Protein AF-A0A7Y2L490-F1 (afdb_monomer)

Foldseek 3Di:
DFDFACALADPRHCVPDDLVQQLCCQQQVQHPVRFRDDCVNVNLLQLQDDSVVSVVVVCCRNPVGDDDDDHDDDDDDDPPVVPRVVRVVVSVPARDSHYQDQDPPDDPVVSVVLSVCLHVVVVLLFQFDADPVRHGQDSALDDPSNCRRQCWDCDPPDTGHRPD

Nearest PDB structures (foldseek):
  8gy2-assembly1_B  TM=9.224E-01  e=1.144E-15  Gluconobacter oxydans 621H
  8gy3-assembly1_A  TM=9.384E-01  e=9.976E-13  Gluconobacter oxydans
  8xcm-assembly1_C  TM=9.471E-01  e=1.285E-12  Gluconobacter japonicus
  7w2j-assembly1_C  TM=9.453E-01  e=9.976E-13  Gluconobacter japonicus

Sequence (164 aa):
IYSSNITPERDTGIGQYSLDEFDLVMRKGITRTGQNLYPAMPYPSYAKMSEEDMRALYVYLMQGVTPVRQANLEADMGFPFNQRWGLALWNLLFVDDQRFVPEPGRSEQLNRGAYLVQGLGHCGSCHTPRGIAFQEKAMSDAGSSGKYYLAGETVEDWRAIGLR

pLDDT: mean 92.57, std 5.07, range [73.75, 98.56]

Secondary structure (DSSP, 8-state):
--PPP-SS-TTTSSTT--HHHHHHHHHH-B-TTSPBPPTTS-HHHHTTS-HHHHHHHHHIIIIISPP---PPPP----TTTT-HHHHHHHHHHH---PPP-PPTTS-HHHHHHHHHHHTTT-THHHHS-B-TTS-BS-SSS-STTGGGTT--EEETTEEEPP--

Solvent-accessible surface area (backbone atoms only — not comparable to full-atom values): 9213 Å² total; per-residue (Å²): 114,66,78,70,47,68,25,33,18,63,89,38,27,44,45,73,58,50,71,67,44,45,49,38,28,42,28,70,24,31,42,87,88,68,47,62,53,63,74,88,54,59,15,56,23,38,12,27,48,53,73,66,58,52,52,50,51,50,48,40,36,61,72,70,40,76,61,51,92,45,78,61,64,81,66,74,55,59,87,75,74,60,49,56,70,57,44,55,54,47,42,75,75,69,51,57,65,59,53,65,73,78,59,89,91,58,55,71,67,55,39,52,49,49,48,39,38,41,8,85,60,35,45,35,81,54,14,13,34,66,42,100,84,69,41,64,55,20,79,43,72,61,74,97,41,12,85,34,30,27,53,22,24,70,58,88,94,43,78,34,63,55,80,115

Radius of gyration: 16.85 Å; Cα contacts (8 Å, |Δi|>4): 250; chains: 1; bounding box: 36×39×41 Å

Structure (mmCIF, N/CA/C/O backbone):
data_AF-A0A7Y2L490-F1
#
_entry.id   AF-A0A7Y2L490-F1
#
loop_
_atom_site.group_PDB
_atom_site.id
_atom_site.type_symbol
_atom_site.label_atom_id
_atom_site.label_alt_id
_atom_site.label_comp_id
_atom_site.label_asym_id
_atom_site.label_entity_id
_atom_site.label_seq_id
_atom_site.pdbx_PDB_ins_code
_atom_site.Cartn_x
_atom_site.Cartn_y
_atom_site.Cartn_z
_atom_site.occupancy
_atom_site.B_iso_or_equiv
_atom_site.auth_seq_id
_atom_site.auth_comp_id
_atom_site.auth_asym_id
_atom_site.auth_atom_id
_atom_site.pdbx_PDB_model_num
ATOM 1 N N . ILE A 1 1 ? 12.715 -12.445 -2.606 1.00 82.75 1 ILE A N 1
ATOM 2 C CA . ILE A 1 1 ? 11.899 -11.328 -3.153 1.00 82.75 1 ILE A CA 1
ATOM 3 C C . ILE A 1 1 ? 12.737 -10.055 -3.124 1.00 82.75 1 ILE A C 1
ATOM 5 O O . ILE A 1 1 ? 13.507 -9.892 -2.187 1.00 82.75 1 ILE A O 1
ATOM 9 N N . TYR A 1 2 ? 12.624 -9.193 -4.135 1.00 89.31 2 TYR A N 1
ATOM 10 C CA . TYR A 1 2 ? 13.385 -7.942 -4.237 1.00 89.31 2 TYR A CA 1
ATOM 11 C C . TYR A 1 2 ? 12.431 -6.755 -4.374 1.00 89.31 2 TYR A C 1
ATOM 13 O O . TYR A 1 2 ? 11.328 -6.913 -4.903 1.00 89.31 2 TYR A O 1
ATOM 21 N N . SER A 1 3 ? 12.845 -5.582 -3.894 1.00 90.44 3 SER A N 1
ATOM 22 C CA . SER A 1 3 ? 12.123 -4.336 -4.147 1.00 90.44 3 SER A CA 1
ATOM 23 C C . SER A 1 3 ? 12.274 -3.910 -5.609 1.00 90.44 3 SER A C 1
ATOM 25 O O . SER A 1 3 ? 13.281 -4.194 -6.260 1.00 90.44 3 SER A O 1
ATOM 27 N N . SER A 1 4 ?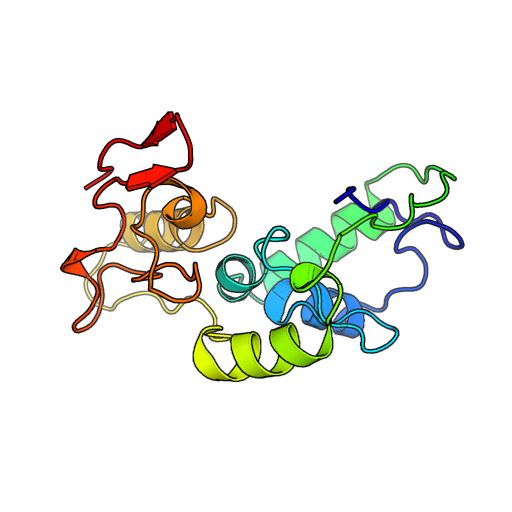 11.259 -3.220 -6.122 1.00 92.69 4 SER A N 1
ATOM 28 C CA . SER A 1 4 ? 11.303 -2.575 -7.431 1.00 92.69 4 SER A CA 1
ATOM 29 C C . SER A 1 4 ? 11.788 -1.129 -7.321 1.00 92.69 4 SER A C 1
ATOM 31 O O . SER A 1 4 ? 11.597 -0.471 -6.299 1.00 92.69 4 SER A O 1
ATOM 33 N N . ASN A 1 5 ? 12.357 -0.606 -8.399 1.00 96.06 5 ASN A N 1
ATOM 34 C CA . ASN A 1 5 ? 12.647 0.807 -8.567 1.00 96.06 5 ASN A CA 1
ATOM 35 C C . ASN A 1 5 ? 11.335 1.609 -8.639 1.00 96.06 5 ASN A C 1
ATOM 37 O O . ASN A 1 5 ? 10.523 1.416 -9.542 1.00 96.06 5 ASN A O 1
ATOM 41 N N . ILE A 1 6 ? 11.141 2.510 -7.677 1.00 96.50 6 ILE A N 1
ATOM 42 C CA . ILE A 1 6 ? 9.959 3.381 -7.564 1.00 96.50 6 ILE A CA 1
ATOM 43 C C . ILE A 1 6 ? 10.234 4.827 -8.003 1.00 96.50 6 ILE A C 1
ATOM 45 O O . ILE A 1 6 ? 9.411 5.707 -7.773 1.00 96.50 6 ILE A O 1
ATOM 49 N N . THR A 1 7 ? 11.406 5.101 -8.584 1.00 98.25 7 THR A N 1
ATOM 50 C CA . THR A 1 7 ? 11.746 6.439 -9.095 1.00 98.25 7 THR A CA 1
ATOM 51 C C . THR A 1 7 ? 10.992 6.726 -10.401 1.00 98.25 7 THR A C 1
ATOM 53 O O . THR A 1 7 ? 10.552 5.784 -11.069 1.00 98.25 7 THR A O 1
ATOM 56 N N . PRO A 1 8 ? 10.873 7.994 -10.839 1.00 98.44 8 PRO A N 1
ATOM 57 C CA . PRO A 1 8 ? 10.161 8.336 -12.074 1.00 98.44 8 PRO A CA 1
ATOM 58 C C . PRO A 1 8 ? 10.939 8.016 -13.356 1.00 98.44 8 PRO A C 1
ATOM 60 O O . PRO A 1 8 ? 10.616 8.519 -14.434 1.00 98.44 8 PRO A O 1
ATOM 63 N N . GLU A 1 9 ? 11.973 7.178 -13.271 1.00 98.25 9 GLU A N 1
ATOM 64 C CA . GLU A 1 9 ? 12.658 6.669 -14.452 1.00 98.25 9 GLU A CA 1
ATOM 65 C C . GLU A 1 9 ? 11.684 5.824 -15.295 1.00 98.25 9 GLU A C 1
ATOM 67 O O . GLU A 1 9 ? 10.858 5.076 -14.766 1.00 98.25 9 GLU A O 1
ATOM 72 N N . ARG A 1 10 ? 11.710 6.018 -16.618 1.00 96.81 10 ARG A N 1
ATOM 73 C CA . ARG A 1 10 ? 10.660 5.529 -17.522 1.00 96.81 10 ARG A CA 1
ATOM 74 C C . ARG A 1 10 ? 10.774 4.051 -17.879 1.00 96.81 10 ARG A C 1
ATOM 76 O O . ARG A 1 10 ? 9.746 3.451 -18.166 1.00 96.81 10 ARG A O 1
ATOM 83 N N . ASP A 1 11 ? 11.968 3.479 -17.926 1.00 95.69 11 ASP A N 1
ATOM 84 C CA . ASP A 1 11 ? 12.181 2.127 -18.452 1.00 95.69 11 ASP A CA 1
ATOM 85 C C . ASP A 1 11 ? 12.243 1.083 -17.338 1.00 95.69 11 ASP A C 1
ATOM 87 O O . ASP A 1 11 ? 11.770 -0.040 -17.505 1.00 95.69 11 ASP A O 1
ATOM 91 N N . THR A 1 12 ? 12.835 1.441 -16.202 1.00 96.00 12 THR A N 1
ATOM 92 C CA . THR A 1 12 ? 13.063 0.546 -15.073 1.00 96.00 12 THR A CA 1
ATOM 93 C C . THR A 1 12 ? 12.338 0.978 -13.802 1.00 96.00 12 THR A C 1
ATOM 95 O O . THR A 1 12 ? 12.211 0.156 -12.895 1.00 96.00 12 THR A O 1
ATOM 98 N N . GLY A 1 13 ? 11.860 2.227 -13.737 1.00 97.00 13 GLY A N 1
ATOM 99 C CA . GLY A 1 13 ? 11.070 2.779 -12.635 1.00 97.00 13 GLY A CA 1
ATOM 100 C C . GLY A 1 13 ? 9.561 2.833 -12.909 1.00 97.00 13 GLY A C 1
ATOM 101 O O . GLY A 1 13 ? 9.013 2.058 -13.696 1.00 97.00 13 GLY A O 1
ATOM 102 N N . ILE A 1 14 ? 8.877 3.778 -12.256 1.00 97.62 14 ILE A N 1
ATOM 103 C CA . ILE A 1 14 ? 7.427 4.001 -12.390 1.00 97.62 14 ILE A CA 1
ATOM 104 C C . ILE A 1 14 ? 7.077 5.152 -13.343 1.00 97.62 14 ILE A C 1
ATOM 106 O O . ILE A 1 14 ? 5.921 5.552 -13.422 1.00 97.62 14 ILE A O 1
ATOM 110 N N . GLY A 1 15 ? 8.033 5.671 -14.120 1.00 97.69 15 GLY A N 1
ATOM 111 C CA . GLY A 1 15 ? 7.847 6.860 -14.965 1.00 97.69 15 GLY A CA 1
ATOM 112 C C . GLY A 1 15 ? 6.782 6.750 -16.070 1.00 97.69 15 GLY A C 1
ATOM 113 O O . GLY A 1 15 ? 6.471 7.743 -16.727 1.00 97.69 15 GLY A O 1
ATOM 114 N N . GLN A 1 16 ? 6.242 5.552 -16.312 1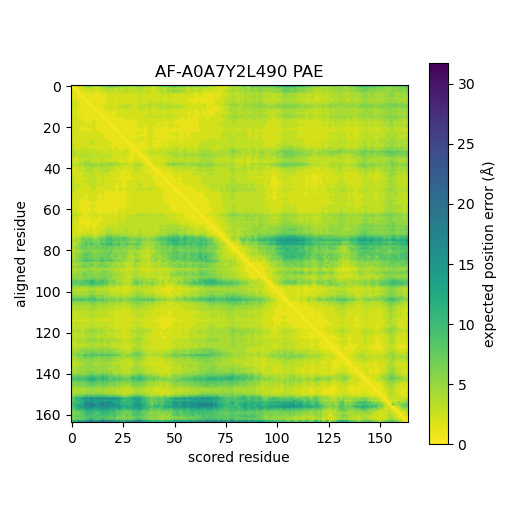.00 96.88 16 GLN A N 1
ATOM 115 C CA . GLN A 1 16 ? 5.144 5.298 -17.255 1.00 96.88 16 GLN A CA 1
ATOM 116 C C . GLN A 1 16 ? 3.779 5.099 -16.583 1.00 96.88 16 GLN A C 1
ATOM 118 O O . GLN A 1 16 ? 2.799 4.920 -17.301 1.00 96.88 16 GLN A O 1
ATOM 123 N N . TYR A 1 17 ? 3.712 5.091 -15.250 1.00 97.81 17 TYR A N 1
ATOM 124 C CA . TYR A 1 17 ? 2.460 4.905 -14.524 1.00 97.81 17 TYR A CA 1
ATOM 125 C C . TYR A 1 17 ? 1.617 6.177 -14.583 1.00 97.81 17 TYR A C 1
ATOM 127 O O . TYR A 1 17 ? 2.098 7.270 -14.264 1.00 97.81 17 TYR A O 1
ATOM 135 N N . SER A 1 18 ? 0.344 6.033 -14.939 1.00 98.00 18 SER A N 1
ATOM 136 C CA . SER A 1 18 ? -0.663 7.055 -14.650 1.00 98.00 18 SER A CA 1
ATOM 137 C C . SER A 1 18 ? -0.984 7.090 -13.149 1.00 98.00 18 SER A C 1
ATOM 139 O O . SER A 1 18 ? -0.637 6.170 -12.404 1.00 98.00 18 SER A O 1
ATOM 141 N N . LEU A 1 19 ? -1.670 8.144 -12.691 1.00 98.12 19 LEU A N 1
ATOM 142 C CA . LEU A 1 19 ? -2.162 8.204 -11.311 1.00 98.12 19 LEU A CA 1
ATOM 143 C C . LEU A 1 19 ? -3.102 7.028 -10.997 1.00 98.12 19 LEU A C 1
ATOM 145 O O . LEU A 1 19 ? -2.995 6.447 -9.924 1.00 98.12 19 LEU A O 1
ATOM 149 N N . ASP A 1 20 ? -3.974 6.648 -11.932 1.00 97.94 20 ASP A N 1
ATOM 150 C CA . ASP A 1 20 ? -4.939 5.560 -11.727 1.00 97.94 20 ASP A CA 1
ATOM 151 C C . ASP A 1 20 ? -4.242 4.194 -11.651 1.00 97.94 20 ASP A C 1
ATOM 153 O O . ASP A 1 20 ? -4.581 3.357 -10.817 1.00 97.94 20 ASP A O 1
ATOM 157 N N . GLU A 1 21 ? -3.225 3.969 -12.488 1.00 98.06 21 GLU A N 1
ATOM 158 C CA . GLU A 1 21 ? -2.403 2.754 -12.435 1.00 98.06 21 GLU A CA 1
ATOM 159 C C . GLU A 1 21 ? -1.588 2.693 -11.137 1.00 98.06 21 GLU A C 1
ATOM 161 O O . GLU A 1 21 ? -1.421 1.621 -10.554 1.00 98.06 21 GLU A O 1
ATOM 166 N N . PHE A 1 22 ? -1.090 3.839 -10.667 1.00 97.69 22 PHE A N 1
ATOM 167 C CA . PHE A 1 22 ? -0.402 3.944 -9.385 1.00 97.69 22 PHE A CA 1
ATOM 168 C C . PHE A 1 22 ? -1.347 3.664 -8.209 1.00 97.69 22 PHE A C 1
ATOM 170 O O . PHE A 1 22 ? -1.007 2.863 -7.342 1.00 97.69 22 PHE A O 1
ATOM 177 N N . ASP A 1 23 ? -2.545 4.254 -8.196 1.00 96.81 23 ASP A N 1
ATOM 178 C CA . ASP A 1 23 ? -3.568 4.002 -7.173 1.00 96.81 23 ASP A CA 1
ATOM 179 C C . ASP A 1 23 ? -3.954 2.516 -7.131 1.00 96.81 23 ASP A C 1
ATOM 181 O O . ASP A 1 23 ? -4.005 1.909 -6.058 1.00 96.81 23 ASP A O 1
ATOM 185 N N . LEU A 1 24 ? -4.103 1.887 -8.302 1.00 95.50 24 LEU A N 1
ATOM 186 C CA . LEU A 1 24 ? -4.397 0.463 -8.416 1.00 95.50 24 LEU A CA 1
ATOM 187 C C . LEU A 1 24 ? -3.281 -0.414 -7.821 1.00 95.50 24 LEU A C 1
ATOM 189 O O . LEU A 1 24 ? -3.569 -1.350 -7.068 1.00 95.50 24 LEU A O 1
ATOM 193 N N . VAL A 1 25 ? -2.012 -0.102 -8.101 1.00 95.56 25 VAL A N 1
ATOM 194 C CA . VAL A 1 25 ? -0.869 -0.783 -7.469 1.00 95.56 25 VAL A CA 1
ATOM 195 C C . VAL A 1 25 ? -0.897 -0.600 -5.962 1.00 95.56 25 VAL A C 1
ATOM 197 O O . VAL A 1 25 ? -0.763 -1.572 -5.219 1.00 95.56 25 VAL A O 1
ATOM 200 N N . MET A 1 26 ? -1.067 0.639 -5.510 1.00 95.19 26 MET A N 1
ATOM 201 C CA . MET A 1 26 ? -0.936 0.992 -4.104 1.00 95.19 26 MET A CA 1
ATOM 202 C C . MET A 1 26 ? -2.067 0.430 -3.252 1.00 95.19 26 MET A C 1
ATOM 204 O O . MET A 1 26 ? -1.808 0.045 -2.122 1.00 95.19 26 MET A O 1
ATOM 208 N N . ARG A 1 27 ? -3.296 0.340 -3.768 1.00 93.75 27 ARG A N 1
ATOM 209 C CA . ARG A 1 27 ? -4.459 -0.121 -2.987 1.00 93.75 27 ARG A CA 1
ATOM 210 C C . ARG A 1 27 ? -4.835 -1.570 -3.230 1.00 93.75 27 ARG A C 1
ATOM 212 O O . ARG A 1 27 ? -5.387 -2.208 -2.341 1.00 93.75 27 ARG A O 1
ATOM 219 N N . LYS A 1 28 ? -4.585 -2.085 -4.435 1.00 92.19 28 LYS A N 1
ATOM 220 C CA . LYS A 1 28 ? -5.027 -3.431 -4.841 1.00 92.19 28 LYS A CA 1
ATOM 221 C C . LYS A 1 28 ? -3.874 -4.377 -5.137 1.00 92.19 28 LYS A C 1
ATOM 223 O O . LYS A 1 28 ? -4.107 -5.562 -5.359 1.00 92.19 28 LYS A O 1
ATOM 228 N N . GLY A 1 29 ? -2.641 -3.871 -5.154 1.00 92.69 29 GLY A N 1
ATOM 229 C CA . GLY A 1 29 ? -1.471 -4.672 -5.475 1.00 92.69 29 GLY A CA 1
ATOM 230 C C . GLY A 1 29 ? -1.475 -5.165 -6.920 1.00 92.69 29 GLY A C 1
ATOM 231 O O . GLY A 1 29 ? -0.929 -6.229 -7.173 1.00 92.69 29 GLY A O 1
ATOM 232 N N . ILE A 1 30 ? -2.098 -4.455 -7.866 1.00 92.69 30 ILE A N 1
ATOM 233 C CA . ILE A 1 30 ? -2.157 -4.870 -9.277 1.00 92.69 30 ILE A CA 1
ATOM 234 C C . ILE A 1 30 ? -1.266 -3.943 -10.101 1.00 92.69 30 ILE A C 1
ATOM 236 O O . ILE A 1 30 ? -1.531 -2.748 -10.184 1.00 92.69 30 ILE A O 1
ATOM 240 N N . THR A 1 31 ? -0.209 -4.487 -10.710 1.00 92.56 31 THR A N 1
ATOM 241 C CA . THR A 1 31 ? 0.713 -3.731 -11.576 1.00 92.56 31 THR A CA 1
ATOM 242 C C . THR A 1 31 ? 0.028 -3.218 -12.839 1.00 92.56 31 THR A C 1
ATOM 244 O O . THR A 1 31 ? -1.004 -3.740 -13.257 1.00 92.56 31 THR A O 1
ATOM 247 N N . ARG A 1 32 ? 0.669 -2.270 -13.538 1.00 93.06 32 ARG A N 1
ATOM 248 C CA . ARG A 1 32 ? 0.221 -1.812 -14.866 1.00 93.06 32 ARG A CA 1
ATOM 249 C C . ARG A 1 32 ? 0.042 -2.958 -15.873 1.00 93.06 32 ARG A C 1
ATOM 251 O O . ARG A 1 32 ? -0.797 -2.893 -16.761 1.00 93.06 32 ARG A O 1
ATOM 258 N N . THR A 1 33 ? 0.832 -4.022 -15.734 1.00 90.88 33 THR A N 1
ATOM 259 C CA . THR A 1 33 ? 0.757 -5.228 -16.574 1.00 90.88 33 THR A CA 1
ATOM 260 C C . THR A 1 33 ? -0.287 -6.245 -16.093 1.00 90.88 33 THR A C 1
ATOM 262 O O . THR A 1 33 ? -0.384 -7.327 -16.666 1.00 90.88 33 THR A O 1
ATOM 265 N N . GLY A 1 34 ? -1.058 -5.930 -15.047 1.00 90.06 34 GLY A N 1
ATOM 266 C CA . GLY A 1 34 ? -2.109 -6.784 -14.489 1.00 90.06 34 GLY A CA 1
ATOM 267 C C . GL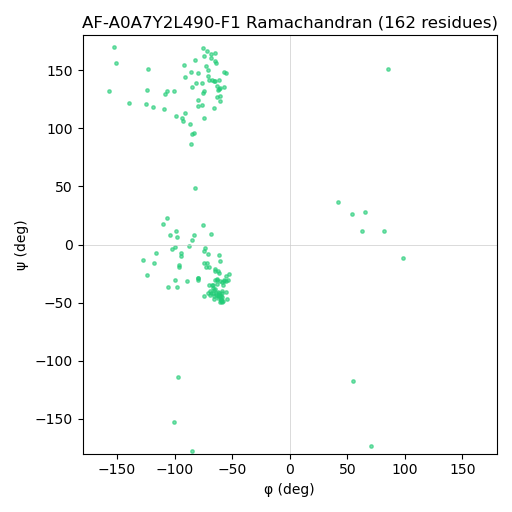Y A 1 34 ? -1.612 -7.872 -13.533 1.00 90.06 34 GLY A C 1
ATOM 268 O O . GLY A 1 34 ? -2.364 -8.783 -13.194 1.00 90.06 34 GLY A O 1
ATOM 269 N N . GLN A 1 35 ? -0.351 -7.823 -13.096 1.00 89.50 35 GLN A N 1
ATOM 270 C CA . GLN A 1 35 ? 0.207 -8.825 -12.187 1.00 89.50 35 GLN A CA 1
ATOM 271 C C . GLN A 1 35 ? -0.120 -8.478 -10.733 1.00 89.50 35 GLN A C 1
ATOM 273 O O . GLN A 1 35 ? 0.077 -7.344 -10.305 1.00 89.50 35 GLN A O 1
ATOM 278 N N . ASN A 1 36 ? -0.542 -9.472 -9.948 1.00 91.06 36 ASN A N 1
ATOM 279 C CA . ASN A 1 36 ? -0.715 -9.302 -8.504 1.00 91.06 36 ASN A CA 1
ATOM 280 C C . ASN A 1 36 ? 0.641 -9.276 -7.788 1.00 91.06 36 ASN A C 1
ATOM 282 O O . ASN A 1 36 ? 1.496 -10.142 -8.017 1.00 91.06 36 ASN A O 1
ATOM 286 N N . LEU A 1 37 ? 0.818 -8.297 -6.908 1.00 90.19 37 LEU A N 1
ATOM 287 C CA . LEU A 1 37 ? 1.941 -8.152 -6.000 1.00 90.19 37 LEU A CA 1
ATOM 288 C C . LEU A 1 37 ? 1.773 -9.068 -4.791 1.00 90.19 37 LEU A C 1
ATOM 290 O O . LEU A 1 37 ? 0.671 -9.316 -4.303 1.00 90.19 37 LEU A O 1
ATOM 294 N N . TYR A 1 38 ? 2.904 -9.540 -4.278 1.00 89.50 38 TYR A N 1
ATOM 295 C CA . TYR A 1 38 ? 2.929 -10.217 -2.990 1.00 89.50 38 TYR A CA 1
ATOM 296 C C . TYR A 1 38 ? 2.660 -9.189 -1.885 1.00 89.50 38 TYR A C 1
ATOM 298 O O . TYR A 1 38 ? 3.214 -8.088 -1.957 1.00 89.50 38 TYR A O 1
ATOM 306 N N . PRO A 1 39 ? 1.906 -9.546 -0.831 1.00 83.94 39 PRO A N 1
ATOM 307 C CA . PRO A 1 39 ? 1.576 -8.644 0.279 1.00 83.94 39 PRO A CA 1
ATOM 308 C C . PRO A 1 39 ? 2.782 -8.270 1.164 1.00 83.94 39 PRO A C 1
ATOM 310 O O . PRO A 1 39 ? 2.616 -7.633 2.198 1.00 83.94 39 PRO A O 1
ATOM 313 N N . ALA A 1 40 ? 4.005 -8.630 0.754 1.00 87.31 40 ALA A N 1
ATOM 314 C CA . ALA A 1 40 ? 5.230 -7.997 1.240 1.00 87.31 40 ALA A CA 1
ATOM 315 C C . ALA A 1 40 ? 5.261 -6.494 0.904 1.00 87.31 40 ALA A C 1
ATOM 317 O O . ALA A 1 40 ? 5.809 -5.700 1.662 1.00 87.31 40 ALA A O 1
ATOM 318 N N . MET A 1 41 ? 4.651 -6.103 -0.219 1.00 91.62 41 MET A N 1
ATOM 319 C CA . MET A 1 41 ? 4.233 -4.724 -0.441 1.00 91.62 41 MET A CA 1
ATOM 320 C C . MET A 1 41 ? 2.906 -4.529 0.316 1.00 91.62 41 MET A C 1
ATOM 322 O O . MET A 1 41 ? 1.950 -5.245 0.012 1.00 91.62 41 MET A O 1
ATOM 326 N N . PRO A 1 42 ? 2.813 -3.612 1.295 1.00 92.56 42 PRO A N 1
ATOM 327 C CA . PRO A 1 42 ? 1.675 -3.535 2.214 1.00 92.56 42 PRO A CA 1
ATOM 328 C C . PRO A 1 42 ? 0.481 -2.771 1.611 1.00 92.56 42 PRO A C 1
ATOM 330 O O . PRO A 1 42 ? -0.118 -1.902 2.247 1.00 92.56 42 PRO A O 1
ATOM 333 N N . TYR A 1 43 ? 0.094 -3.122 0.381 1.00 93.94 43 TYR A N 1
ATOM 334 C CA . TYR A 1 43 ? -1.071 -2.543 -0.289 1.00 93.94 43 TYR A CA 1
ATOM 335 C C . TYR A 1 43 ? -2.392 -2.704 0.494 1.00 93.94 43 TYR A C 1
ATOM 337 O O . TYR A 1 43 ? -3.209 -1.787 0.405 1.00 93.94 43 TYR A O 1
ATOM 345 N N . PRO A 1 44 ? -2.629 -3.759 1.317 1.00 93.00 44 PRO A N 1
ATOM 346 C CA . PRO A 1 44 ? -3.846 -3.821 2.130 1.00 93.00 44 PRO A CA 1
ATOM 347 C C . PRO A 1 44 ? -3.932 -2.683 3.157 1.00 93.00 44 PRO A C 1
ATOM 349 O O . PRO A 1 44 ? -5.015 -2.176 3.434 1.00 93.00 44 PRO A O 1
ATOM 352 N N . SER A 1 45 ? -2.795 -2.242 3.706 1.00 95.12 45 SER A N 1
ATOM 353 C CA . SER A 1 45 ? -2.743 -1.078 4.596 1.00 95.12 45 SER A CA 1
ATOM 354 C C . SER A 1 45 ? -2.894 0.216 3.793 1.00 95.12 45 SER A C 1
ATOM 356 O O . SER A 1 45 ? -3.673 1.098 4.148 1.00 95.12 45 SER A O 1
ATOM 358 N N . TYR A 1 46 ? -2.208 0.334 2.654 1.00 95.75 46 TYR A N 1
ATOM 359 C CA . TYR A 1 46 ? -2.280 1.530 1.806 1.00 95.75 46 TYR A CA 1
ATOM 360 C C . TYR A 1 46 ? -3.664 1.769 1.187 1.00 95.75 46 TYR A C 1
ATOM 362 O O . TYR A 1 46 ? -4.008 2.917 0.898 1.00 95.75 46 TYR A O 1
ATOM 370 N N . ALA A 1 47 ? -4.515 0.741 1.086 1.00 95.12 47 ALA A N 1
ATOM 371 C CA . ALA A 1 47 ? -5.930 0.894 0.748 1.00 95.12 47 ALA A CA 1
ATOM 372 C C . ALA A 1 47 ? -6.663 1.909 1.645 1.00 95.12 47 ALA A C 1
ATOM 374 O O . ALA A 1 47 ? -7.612 2.552 1.195 1.00 95.12 47 ALA A O 1
ATOM 375 N N . LYS A 1 48 ? -6.180 2.135 2.875 1.00 96.25 48 LYS A N 1
ATOM 376 C CA . LYS A 1 48 ? -6.746 3.101 3.822 1.00 96.25 48 LYS A CA 1
ATOM 377 C C . LYS A 1 48 ? -6.485 4.561 3.460 1.00 96.25 48 LYS A C 1
ATOM 379 O O . LYS A 1 48 ? -7.230 5.412 3.939 1.00 96.25 48 LYS A O 1
ATOM 384 N N . MET A 1 49 ? -5.495 4.860 2.614 1.00 96.62 49 MET A N 1
ATOM 385 C CA . MET A 1 49 ? -5.101 6.235 2.278 1.00 96.62 49 MET A CA 1
ATOM 386 C C . MET A 1 49 ? -6.265 7.062 1.714 1.00 96.62 49 MET A C 1
ATOM 388 O O . MET A 1 49 ? -7.120 6.538 1.000 1.00 96.62 49 MET A O 1
ATOM 392 N N . SER A 1 50 ? -6.292 8.370 1.952 1.00 96.56 50 SER A N 1
ATOM 393 C CA . SER A 1 50 ? -7.217 9.260 1.242 1.00 96.56 50 SER A CA 1
ATOM 394 C C . SER A 1 50 ? -6.836 9.368 -0.246 1.00 96.56 50 SER A C 1
ATOM 396 O O . SER A 1 50 ? -5.742 8.973 -0.656 1.00 96.56 50 SER A O 1
ATOM 398 N N . GLU A 1 51 ? -7.749 9.857 -1.087 1.00 96.06 51 GLU A N 1
ATOM 399 C CA . GLU A 1 51 ? -7.426 10.136 -2.498 1.00 96.06 51 GLU A CA 1
ATOM 400 C C . GLU A 1 51 ? -6.394 11.266 -2.614 1.00 96.06 51 GLU A C 1
ATOM 402 O O . GLU A 1 51 ? -5.472 11.196 -3.425 1.00 96.06 51 GLU A O 1
ATOM 407 N N . GLU A 1 52 ? -6.532 12.282 -1.762 1.00 97.56 52 GLU A N 1
ATOM 408 C CA . GLU A 1 52 ? -5.622 13.420 -1.686 1.00 97.56 52 GLU A CA 1
ATOM 409 C C . GLU A 1 52 ? -4.191 12.975 -1.370 1.00 97.56 52 GLU A C 1
ATOM 411 O O . GLU A 1 52 ? -3.273 13.316 -2.115 1.00 97.56 52 GLU A O 1
ATOM 416 N N . ASP A 1 53 ? -4.010 12.137 -0.347 1.00 97.81 53 ASP A N 1
ATOM 417 C CA . ASP A 1 53 ? -2.688 11.640 0.040 1.00 97.81 53 ASP A CA 1
ATOM 418 C C . ASP A 1 53 ? -2.090 10.721 -1.029 1.00 97.81 53 ASP A C 1
ATOM 420 O O . ASP A 1 53 ? -0.881 10.751 -1.259 1.00 97.81 53 ASP A O 1
ATOM 424 N N . MET A 1 54 ? -2.914 9.928 -1.728 1.00 97.69 54 MET A N 1
ATOM 425 C CA . MET A 1 54 ? -2.429 9.099 -2.835 1.00 97.69 54 MET A CA 1
ATOM 426 C C . MET A 1 54 ? -1.928 9.955 -3.998 1.00 97.69 54 MET A C 1
ATOM 428 O O . MET A 1 54 ? -0.850 9.705 -4.540 1.00 97.69 54 MET A O 1
ATOM 432 N N . ARG A 1 55 ? -2.680 11.000 -4.360 1.00 98.50 55 ARG A N 1
ATOM 433 C CA . ARG A 1 55 ? -2.271 11.955 -5.394 1.00 98.50 55 ARG A CA 1
ATOM 434 C C . ARG A 1 55 ? -1.012 12.709 -4.977 1.00 98.50 55 ARG A C 1
ATOM 436 O O . ARG A 1 55 ? -0.111 12.862 -5.797 1.00 98.50 55 ARG A O 1
ATOM 443 N N . ALA A 1 56 ? -0.928 13.153 -3.725 1.00 98.50 56 ALA A N 1
ATOM 444 C CA . ALA A 1 56 ? 0.249 13.833 -3.197 1.00 98.50 56 ALA A CA 1
ATOM 445 C C . ALA A 1 56 ? 1.490 12.930 -3.247 1.00 98.50 56 ALA A C 1
ATOM 447 O O . ALA A 1 56 ? 2.544 13.363 -3.713 1.00 98.50 56 ALA A O 1
ATOM 448 N N . LEU A 1 57 ? 1.352 11.660 -2.851 1.00 97.75 57 LEU A N 1
ATOM 449 C CA . LEU A 1 57 ? 2.422 10.670 -2.939 1.00 97.75 57 LEU A CA 1
ATOM 450 C C . LEU A 1 57 ? 2.856 10.431 -4.391 1.00 97.75 57 LEU A C 1
ATOM 452 O O . LEU A 1 57 ? 4.052 10.445 -4.676 1.00 97.75 57 LEU A O 1
ATOM 456 N N . TYR A 1 58 ? 1.903 10.265 -5.312 1.00 98.50 58 TYR A N 1
ATOM 457 C CA . TYR A 1 58 ? 2.195 10.120 -6.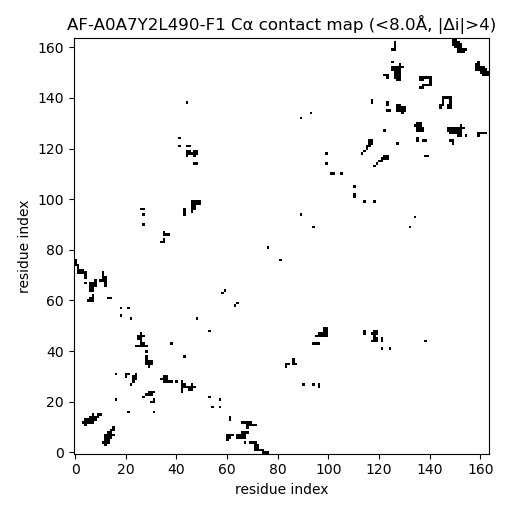738 1.00 98.50 58 TYR A CA 1
ATOM 458 C C . TYR A 1 58 ? 2.965 11.329 -7.278 1.00 98.50 58 TYR A C 1
ATOM 460 O O . TYR A 1 58 ? 4.004 11.164 -7.908 1.00 98.50 58 TYR A O 1
ATOM 468 N N . VAL A 1 59 ? 2.509 12.552 -6.992 1.00 98.56 59 VAL A N 1
ATOM 469 C CA . VAL A 1 59 ? 3.192 13.782 -7.423 1.00 98.56 59 VAL A CA 1
ATOM 470 C C . VAL A 1 59 ? 4.601 13.862 -6.840 1.00 98.56 59 VAL A C 1
ATOM 472 O O . VAL A 1 59 ? 5.541 14.167 -7.574 1.00 98.56 59 VAL A O 1
ATOM 475 N N . TYR A 1 60 ? 4.774 13.543 -5.556 1.00 98.50 60 TYR A N 1
ATOM 476 C CA . TYR A 1 60 ? 6.090 13.520 -4.924 1.00 98.50 60 TYR A CA 1
ATOM 477 C C . TYR A 1 60 ? 7.033 12.525 -5.609 1.00 98.50 60 TYR A C 1
ATOM 479 O O . TYR A 1 60 ? 8.149 12.896 -5.965 1.00 98.50 60 TYR A O 1
ATOM 487 N N . LEU A 1 61 ? 6.586 11.292 -5.860 1.00 98.31 61 LEU A N 1
ATOM 488 C CA . LEU A 1 61 ? 7.399 10.294 -6.556 1.00 98.31 61 LEU A CA 1
ATOM 489 C C . LEU A 1 61 ? 7.699 10.707 -8.001 1.00 98.31 61 LEU A C 1
ATOM 491 O O . LEU A 1 61 ? 8.812 10.508 -8.473 1.00 98.31 61 LEU A O 1
ATOM 495 N N . MET A 1 62 ? 6.736 11.311 -8.695 1.00 98.44 62 MET A N 1
ATOM 496 C CA . MET A 1 62 ? 6.875 11.636 -10.113 1.00 98.44 62 MET A CA 1
ATOM 497 C C . MET A 1 62 ? 7.684 12.902 -10.391 1.00 98.44 62 MET A C 1
ATOM 499 O O . MET A 1 62 ? 8.295 13.014 -11.453 1.00 98.44 62 MET A O 1
ATOM 503 N N . GLN A 1 63 ? 7.675 13.862 -9.466 1.00 98.06 63 GLN A N 1
ATOM 504 C CA . GLN A 1 63 ? 8.247 15.197 -9.677 1.00 98.06 63 GLN A CA 1
ATOM 505 C C . GLN A 1 63 ? 9.307 15.576 -8.639 1.00 98.06 63 GLN A C 1
ATOM 507 O O . GLN A 1 63 ? 10.171 16.399 -8.926 1.00 98.06 63 GLN A O 1
ATOM 512 N N . GLY A 1 64 ? 9.242 15.004 -7.436 1.00 97.81 64 GLY A N 1
ATOM 513 C CA . GLY A 1 64 ? 10.145 15.313 -6.326 1.00 97.81 64 GLY A CA 1
ATOM 514 C C . GLY A 1 64 ? 11.327 14.353 -6.179 1.00 97.81 64 GLY A C 1
ATOM 515 O O . GLY A 1 64 ? 12.300 14.696 -5.510 1.00 97.81 64 GLY A O 1
ATOM 516 N N . VAL A 1 65 ? 11.270 13.165 -6.789 1.00 98.44 65 VAL A N 1
ATOM 517 C CA . VAL A 1 65 ? 12.328 12.147 -6.700 1.00 98.44 65 VAL A CA 1
ATOM 518 C C . VAL A 1 65 ? 13.209 12.171 -7.948 1.00 98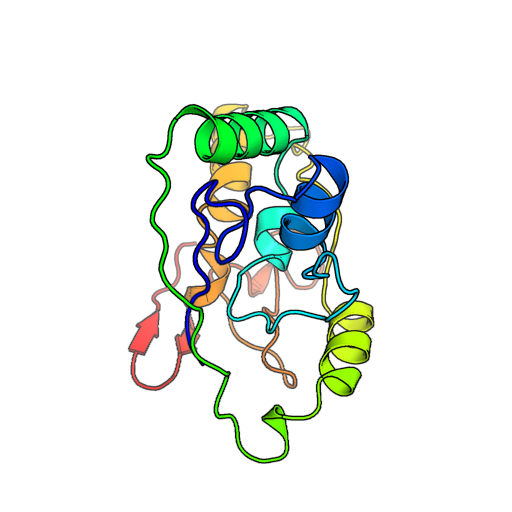.44 65 VAL A C 1
ATOM 520 O O . VAL A 1 65 ? 12.721 12.130 -9.075 1.00 98.44 65 VAL A O 1
ATOM 523 N N . THR A 1 66 ? 14.528 12.180 -7.751 1.00 98.38 66 THR A N 1
ATOM 524 C CA . THR A 1 66 ? 15.497 12.070 -8.849 1.00 98.38 66 THR A CA 1
ATOM 525 C C . THR A 1 66 ? 15.360 10.712 -9.553 1.00 98.38 66 THR A C 1
ATOM 527 O O . THR A 1 66 ? 15.441 9.679 -8.882 1.00 98.38 66 THR A O 1
ATOM 530 N N . PRO A 1 67 ? 15.195 10.671 -10.889 1.00 98.38 67 PRO A N 1
ATOM 531 C CA . PRO A 1 67 ? 15.162 9.418 -11.636 1.00 98.38 67 PRO A CA 1
ATOM 532 C C . PRO A 1 67 ? 16.469 8.635 -11.483 1.00 98.38 67 PRO A C 1
ATOM 534 O O . PRO A 1 67 ? 17.555 9.194 -11.647 1.00 98.38 67 PRO A O 1
ATOM 537 N N . VAL A 1 68 ? 16.371 7.329 -11.237 1.00 98.38 68 VAL A N 1
ATOM 538 C CA . VAL A 1 68 ? 17.526 6.425 -11.210 1.00 98.38 68 VAL A CA 1
ATOM 539 C C . VAL A 1 68 ? 17.272 5.281 -12.177 1.00 98.38 68 VAL A C 1
ATOM 541 O O . VAL A 1 68 ? 16.307 4.536 -12.026 1.00 98.38 68 VAL A O 1
ATOM 544 N N . ARG A 1 69 ? 18.153 5.116 -13.168 1.00 97.88 69 ARG A N 1
ATOM 545 C CA . ARG A 1 69 ? 18.080 3.996 -14.111 1.00 97.88 69 ARG A CA 1
ATOM 546 C C . ARG A 1 69 ? 18.741 2.768 -13.502 1.00 97.88 69 ARG A C 1
ATOM 548 O O . ARG A 1 69 ? 19.954 2.597 -13.586 1.00 97.88 69 ARG A O 1
ATOM 555 N N . GLN A 1 70 ? 17.925 1.909 -12.910 1.00 96.75 70 GLN A N 1
ATOM 556 C CA . GLN A 1 70 ? 18.360 0.641 -12.336 1.00 96.75 70 GLN A CA 1
ATOM 557 C C . GLN A 1 70 ? 17.346 -0.458 -12.629 1.00 96.75 70 GLN A C 1
ATOM 559 O O . GLN A 1 70 ? 16.172 -0.316 -12.290 1.00 96.75 70 GLN A O 1
ATOM 564 N N . ALA A 1 71 ? 17.792 -1.528 -13.288 1.00 95.81 71 ALA A N 1
ATOM 565 C CA . ALA A 1 71 ? 16.940 -2.663 -13.618 1.00 95.81 71 ALA A CA 1
ATOM 566 C C . ALA A 1 71 ? 16.469 -3.385 -12.347 1.00 95.81 71 ALA A C 1
ATOM 568 O O . ALA A 1 71 ? 17.239 -3.560 -11.400 1.00 95.81 71 ALA A O 1
ATOM 569 N N . ASN A 1 72 ? 15.207 -3.813 -12.352 1.00 93.06 72 ASN A N 1
ATOM 570 C CA . ASN A 1 72 ? 14.650 -4.630 -11.280 1.00 93.06 72 ASN A CA 1
ATOM 571 C C . ASN A 1 72 ? 15.246 -6.037 -11.326 1.00 93.06 72 ASN A C 1
ATOM 573 O O . ASN A 1 72 ? 15.493 -6.579 -12.403 1.00 93.06 72 ASN A O 1
ATOM 577 N N . LEU A 1 73 ? 15.438 -6.633 -10.152 1.00 92.31 73 LEU A N 1
ATOM 578 C CA . LEU A 1 73 ? 15.807 -8.038 -10.044 1.00 92.31 73 LEU A CA 1
ATOM 579 C C . LEU A 1 73 ? 14.557 -8.905 -10.181 1.00 92.31 73 LEU A C 1
ATOM 581 O O . LEU A 1 73 ? 13.505 -8.592 -9.615 1.00 92.31 73 LEU A O 1
ATOM 585 N N . GLU A 1 74 ? 14.677 -10.009 -10.912 1.00 86.94 74 GLU A N 1
ATOM 586 C CA . GLU A 1 74 ? 13.603 -10.991 -10.968 1.00 86.94 74 GLU A CA 1
ATOM 587 C C . GLU A 1 74 ? 13.404 -11.636 -9.596 1.00 86.94 74 GLU A C 1
ATOM 589 O O . GLU A 1 74 ? 14.348 -11.899 -8.847 1.00 86.94 74 GLU A O 1
ATOM 594 N N . ALA A 1 75 ? 12.143 -11.863 -9.236 1.00 83.25 75 ALA A N 1
ATOM 595 C CA . ALA A 1 75 ? 11.826 -12.488 -7.968 1.00 83.25 75 ALA A CA 1
ATOM 596 C C . ALA A 1 75 ? 12.133 -13.989 -8.043 1.00 83.25 75 ALA A C 1
ATOM 598 O O . ALA A 1 75 ? 11.393 -14.740 -8.671 1.00 83.25 75 ALA A O 1
ATOM 599 N N . ASP A 1 76 ? 13.187 -14.413 -7.353 1.00 83.75 76 ASP A N 1
ATOM 600 C CA . ASP A 1 76 ? 13.523 -15.826 -7.193 1.00 83.75 76 ASP A CA 1
ATOM 601 C C . ASP A 1 76 ? 12.738 -16.413 -6.010 1.00 83.75 76 ASP A C 1
ATOM 603 O O . ASP A 1 76 ? 13.080 -16.219 -4.840 1.00 83.75 76 ASP A O 1
ATOM 607 N N . MET A 1 77 ? 11.589 -17.023 -6.305 1.00 85.06 77 MET A N 1
ATOM 608 C CA . MET A 1 77 ? 10.756 -17.717 -5.322 1.00 85.06 77 MET A CA 1
ATOM 609 C C . MET A 1 77 ? 10.536 -19.155 -5.769 1.00 85.06 77 MET A C 1
ATOM 611 O O . MET A 1 77 ? 10.169 -19.414 -6.913 1.00 85.06 77 MET A O 1
ATOM 615 N N . GLY A 1 78 ? 10.716 -20.092 -4.841 1.00 87.88 78 GLY A N 1
ATOM 616 C CA . GLY A 1 78 ? 10.409 -21.500 -5.061 1.00 87.88 78 GLY A CA 1
ATOM 617 C C . GLY A 1 78 ? 8.907 -21.792 -5.035 1.00 87.88 78 GLY A C 1
ATOM 618 O O . GLY A 1 78 ? 8.081 -20.972 -4.626 1.00 87.88 78 GLY A O 1
ATOM 619 N N . PHE A 1 79 ? 8.546 -23.004 -5.448 1.00 86.25 79 PHE A N 1
ATOM 620 C CA . PHE A 1 79 ? 7.203 -23.543 -5.238 1.00 86.25 79 PHE A CA 1
ATOM 621 C C . PHE A 1 79 ? 6.887 -23.653 -3.727 1.00 86.25 79 PHE A C 1
ATOM 623 O O . PHE A 1 79 ? 7.777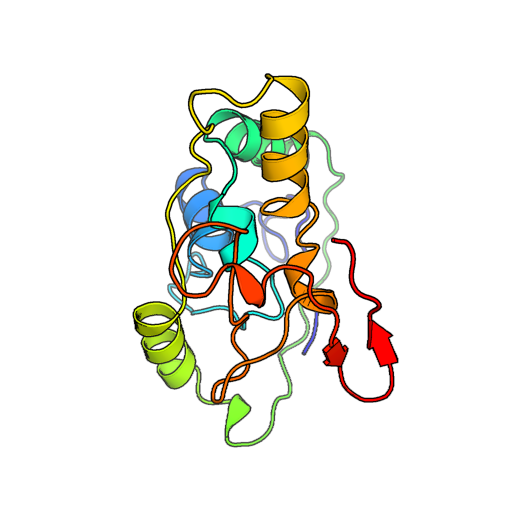 -24.039 -2.967 1.00 86.25 79 PHE A O 1
ATOM 630 N N . PRO A 1 80 ? 5.648 -23.360 -3.271 1.00 85.00 80 PRO A N 1
ATOM 631 C CA . PRO A 1 80 ? 4.473 -22.929 -4.046 1.00 85.00 80 PRO A CA 1
ATOM 632 C C . PRO A 1 80 ? 4.370 -21.409 -4.260 1.00 85.00 80 PRO A C 1
ATOM 634 O O . PRO A 1 80 ? 3.441 -20.934 -4.910 1.00 85.00 80 PRO A O 1
ATOM 637 N N . PHE A 1 81 ? 5.307 -20.624 -3.732 1.00 85.44 81 PHE A N 1
ATOM 638 C CA . PHE A 1 81 ? 5.213 -19.164 -3.703 1.00 85.44 81 PHE A CA 1
ATOM 639 C C . PHE A 1 81 ? 5.389 -18.498 -5.069 1.00 85.44 81 PHE A C 1
ATOM 641 O O . PHE A 1 81 ? 4.970 -17.361 -5.233 1.00 85.44 81 PHE A O 1
ATOM 648 N N . ASN A 1 82 ? 5.914 -19.187 -6.083 1.00 85.06 82 ASN A N 1
ATOM 649 C CA . ASN A 1 82 ? 5.972 -18.687 -7.464 1.00 85.06 82 ASN A CA 1
ATOM 650 C C . ASN A 1 82 ? 4.608 -18.619 -8.189 1.00 85.06 82 ASN A C 1
ATOM 652 O O . ASN A 1 82 ? 4.515 -18.067 -9.286 1.00 85.06 82 ASN A O 1
ATOM 656 N N . GLN A 1 83 ? 3.539 -19.156 -7.596 1.00 86.31 83 GLN A N 1
ATOM 657 C CA . GLN A 1 83 ? 2.214 -19.243 -8.209 1.00 86.31 83 GLN A CA 1
ATOM 658 C C . GLN A 1 83 ? 1.389 -17.959 -8.002 1.00 86.31 83 GLN A C 1
ATOM 660 O O . GLN A 1 83 ? 0.576 -17.857 -7.083 1.00 86.31 83 GLN A O 1
ATOM 665 N N . ARG A 1 84 ? 1.549 -16.967 -8.889 1.00 83.88 84 ARG A N 1
ATOM 666 C CA . ARG A 1 84 ? 0.862 -15.658 -8.771 1.00 83.88 84 ARG A CA 1
ATOM 667 C C . ARG A 1 84 ? -0.667 -15.715 -8.836 1.00 83.88 84 ARG A C 1
ATOM 669 O O . ARG A 1 84 ? -1.320 -14.805 -8.334 1.00 83.88 84 ARG A O 1
ATOM 676 N N . TRP A 1 85 ? -1.257 -16.757 -9.420 1.00 83.38 85 TRP A N 1
ATOM 677 C CA . TRP A 1 85 ? -2.717 -16.924 -9.422 1.00 83.38 85 TRP A CA 1
ATOM 678 C C . TRP A 1 85 ? -3.273 -17.129 -8.004 1.00 83.38 85 TRP A C 1
ATOM 680 O O . TRP A 1 85 ? -4.376 -16.675 -7.711 1.00 83.38 85 TRP A O 1
ATOM 690 N N . GLY A 1 86 ? -2.489 -17.731 -7.100 1.00 86.25 86 GLY A N 1
ATOM 691 C CA . GLY A 1 86 ? -2.867 -17.893 -5.697 1.00 86.25 86 GLY A CA 1
ATOM 692 C C . GLY A 1 86 ? -3.030 -16.552 -4.978 1.00 86.25 86 GLY A C 1
ATOM 693 O O . GLY A 1 86 ? -3.897 -16.420 -4.120 1.00 86.25 86 GLY A O 1
ATOM 694 N N . LEU A 1 87 ? -2.272 -15.528 -5.389 1.00 85.94 87 LEU A N 1
ATOM 695 C CA . LEU A 1 87 ? -2.416 -14.170 -4.860 1.00 85.94 87 LEU A CA 1
ATOM 696 C C . LEU A 1 87 ? -3.742 -13.532 -5.268 1.00 85.94 87 LEU A C 1
ATOM 698 O O . LEU A 1 87 ? -4.329 -12.825 -4.466 1.00 85.94 87 LEU A O 1
ATOM 702 N N . ALA A 1 88 ? -4.256 -13.804 -6.471 1.00 85.50 88 ALA A N 1
ATOM 703 C CA . ALA A 1 88 ? -5.561 -13.278 -6.876 1.00 85.50 88 ALA A CA 1
ATOM 704 C C . ALA A 1 88 ? -6.677 -13.790 -5.950 1.00 85.50 88 ALA A C 1
ATOM 706 O O . ALA A 1 88 ? -7.527 -13.020 -5.504 1.00 85.50 88 ALA A O 1
ATOM 707 N N . LEU A 1 89 ? -6.639 -15.087 -5.621 1.00 87.56 89 LEU A N 1
ATOM 708 C CA . LEU A 1 89 ? -7.572 -15.695 -4.673 1.00 87.56 89 LEU A CA 1
ATOM 709 C C . LEU A 1 89 ? -7.368 -15.152 -3.253 1.00 87.56 89 LEU A C 1
ATOM 711 O O . LEU A 1 89 ? -8.340 -14.859 -2.564 1.00 87.56 89 LEU A O 1
ATOM 715 N N . TRP A 1 90 ? -6.117 -14.993 -2.823 1.00 90.75 90 TRP A N 1
ATOM 716 C CA . TRP A 1 90 ? -5.801 -14.401 -1.524 1.00 90.75 90 TRP A CA 1
ATOM 717 C C . TRP A 1 90 ? -6.341 -12.969 -1.413 1.00 90.75 90 TRP A C 1
ATOM 719 O O . TRP A 1 90 ? -6.990 -12.641 -0.422 1.00 90.75 90 TRP A O 1
ATOM 729 N N . ASN A 1 91 ? -6.162 -12.154 -2.458 1.00 87.12 91 ASN A N 1
ATOM 730 C CA . ASN A 1 91 ? -6.659 -10.782 -2.509 1.00 87.12 91 ASN A CA 1
ATOM 731 C C . ASN A 1 91 ? -8.178 -10.744 -2.357 1.00 87.12 91 ASN A C 1
ATOM 733 O O . ASN A 1 91 ? -8.691 -10.000 -1.529 1.00 87.12 91 ASN A O 1
ATOM 737 N N . LEU A 1 92 ? -8.886 -11.600 -3.099 1.00 85.94 92 LEU A N 1
ATOM 738 C CA . LEU A 1 92 ? -10.341 -11.708 -3.024 1.00 85.94 92 LEU A CA 1
ATOM 739 C C . LEU A 1 92 ? -10.845 -12.049 -1.610 1.00 85.94 92 LEU A C 1
ATOM 741 O O . LEU A 1 92 ? -11.922 -11.605 -1.223 1.00 85.94 92 LEU A O 1
ATOM 745 N N . LEU A 1 93 ? -10.096 -12.858 -0.858 1.00 88.81 93 LEU A N 1
ATOM 746 C CA . LEU A 1 93 ? -10.516 -13.349 0.456 1.00 88.81 93 LEU A CA 1
ATOM 747 C C . LEU A 1 93 ? -10.122 -12.432 1.619 1.00 88.81 93 LEU A C 1
ATOM 749 O O . LEU A 1 93 ? -10.820 -12.427 2.633 1.00 88.81 93 LEU A O 1
ATOM 753 N N . PHE A 1 94 ? -8.998 -11.716 1.517 1.00 88.56 94 PHE A N 1
ATOM 754 C CA . PHE A 1 94 ? -8.369 -11.074 2.679 1.00 88.56 94 PHE A CA 1
ATOM 755 C C . PHE A 1 94 ? -8.074 -9.584 2.523 1.00 88.56 94 PHE A C 1
ATOM 757 O O . PHE A 1 94 ? -7.780 -8.933 3.526 1.00 88.56 94 PHE A O 1
ATOM 764 N N . VAL A 1 95 ? -8.132 -9.032 1.311 1.00 85.62 95 VAL A N 1
ATOM 765 C CA . VAL A 1 95 ? -7.808 -7.619 1.090 1.00 85.62 95 VAL A CA 1
ATOM 766 C C . VAL A 1 95 ? -9.073 -6.791 1.217 1.00 85.62 95 VAL A C 1
ATOM 768 O O . VAL A 1 95 ? -9.983 -6.881 0.398 1.00 85.62 95 VAL A O 1
ATOM 771 N N . ASP A 1 96 ? -9.102 -5.960 2.252 1.00 84.50 96 ASP A N 1
ATOM 772 C CA . ASP A 1 96 ? -10.086 -4.899 2.404 1.00 84.50 96 ASP A CA 1
ATOM 773 C C . ASP A 1 96 ? -9.588 -3.644 1.671 1.00 84.50 96 ASP A C 1
ATOM 775 O O . ASP A 1 96 ? -8.699 -2.943 2.156 1.00 84.50 96 ASP A O 1
ATOM 779 N N . ASP A 1 97 ? -10.160 -3.369 0.496 1.00 82.25 97 ASP A N 1
ATOM 780 C CA . ASP A 1 97 ? -9.797 -2.221 -0.343 1.00 82.25 97 ASP A CA 1
ATOM 781 C C . ASP A 1 97 ? -10.484 -0.904 0.069 1.00 82.25 97 ASP A C 1
ATOM 783 O O . ASP A 1 97 ? -10.378 0.109 -0.630 1.00 82.25 97 ASP A O 1
ATOM 787 N N . GLN A 1 98 ? -11.178 -0.891 1.211 1.00 89.25 98 GLN A N 1
ATOM 788 C CA . GLN A 1 98 ? -11.885 0.290 1.688 1.00 89.25 98 GLN A CA 1
ATOM 789 C C . GLN A 1 98 ? -10.931 1.320 2.290 1.00 89.25 98 GLN A C 1
ATOM 791 O O . GLN A 1 98 ? -10.040 1.000 3.084 1.00 89.25 98 GLN A O 1
ATOM 796 N N . ARG A 1 99 ? -11.193 2.591 1.974 1.00 94.00 99 ARG A N 1
ATOM 797 C CA . ARG A 1 99 ? -10.507 3.746 2.563 1.00 94.00 99 ARG A CA 1
ATOM 798 C C . ARG A 1 99 ? -10.806 3.867 4.054 1.00 94.00 99 ARG A C 1
ATOM 800 O O . ARG A 1 99 ? -11.818 3.368 4.543 1.00 94.00 99 ARG A O 1
ATOM 807 N N . PHE A 1 100 ? -9.926 4.555 4.775 1.00 95.75 100 PHE A N 1
ATOM 808 C CA . PHE A 1 100 ? -10.184 4.893 6.167 1.00 95.75 100 PHE A CA 1
ATOM 809 C C . PHE A 1 100 ? -11.430 5.776 6.280 1.00 95.75 100 PHE A C 1
ATOM 811 O O . PHE A 1 100 ? -11.578 6.759 5.552 1.00 95.75 100 PHE A O 1
ATOM 818 N N . VAL A 1 101 ? -12.303 5.431 7.222 1.00 94.56 101 VAL A N 1
ATOM 819 C CA . VAL A 1 101 ? -13.494 6.208 7.561 1.00 94.56 101 VAL A CA 1
ATOM 820 C C . VAL A 1 101 ? -13.355 6.639 9.021 1.00 94.56 101 VAL A C 1
ATOM 822 O O . VAL A 1 101 ? -13.277 5.767 9.887 1.00 94.56 101 VAL A O 1
ATOM 825 N N . PRO A 1 102 ? -13.305 7.952 9.315 1.00 95.12 102 PRO A N 1
ATOM 826 C CA . PRO A 1 102 ? -13.260 8.444 10.687 1.00 95.12 102 PRO A CA 1
ATOM 827 C C . PRO A 1 102 ? -14.453 7.943 11.506 1.00 95.12 102 PRO A C 1
ATOM 829 O O . PRO A 1 102 ? -15.593 7.999 11.044 1.00 95.12 102 PRO A O 1
ATOM 832 N N . GLU A 1 103 ? -14.202 7.493 12.735 1.00 94.31 103 GLU A N 1
ATOM 833 C CA . GLU A 1 103 ? -15.265 7.023 13.620 1.00 94.31 103 GLU A CA 1
ATOM 834 C C . GLU A 1 103 ? -15.975 8.219 14.281 1.00 94.31 103 GLU A C 1
ATOM 836 O O . GLU A 1 103 ? -15.315 9.032 14.952 1.00 94.31 103 GLU A O 1
ATOM 841 N N . PRO A 1 104 ? -17.310 8.339 14.136 1.00 92.38 104 PRO A N 1
ATOM 842 C CA . PRO A 1 104 ? -18.085 9.340 14.856 1.00 92.38 104 PRO A CA 1
ATOM 843 C C . PRO A 1 104 ? -17.951 9.134 16.368 1.00 92.38 104 PRO A C 1
ATOM 845 O O . PRO A 1 104 ? -18.175 8.041 16.876 1.00 92.38 104 PRO A O 1
ATOM 848 N N . GLY A 1 105 ? -17.598 10.190 17.100 1.00 93.56 105 GLY A N 1
ATOM 849 C CA . GLY A 1 105 ? -17.415 10.134 18.555 1.00 93.56 105 GLY A CA 1
ATOM 850 C C . GLY A 1 105 ? -15.963 9.981 19.016 1.00 93.56 105 GLY A C 1
ATOM 851 O O . GLY A 1 105 ? -15.687 10.224 20.191 1.00 93.56 105 GLY A O 1
ATOM 852 N N . ARG A 1 106 ? -15.012 9.681 18.117 1.00 95.31 106 ARG A N 1
ATOM 853 C CA . ARG A 1 106 ? -13.577 9.859 18.401 1.00 95.31 106 ARG A CA 1
ATOM 854 C C . ARG A 1 106 ? -13.141 11.287 18.085 1.00 95.31 106 ARG A C 1
ATOM 856 O O . ARG A 1 106 ? -13.662 11.923 17.169 1.00 95.31 106 ARG A O 1
ATOM 863 N N . SER A 1 107 ? -12.156 11.789 18.830 1.00 97.56 107 SER A N 1
ATOM 864 C CA . SER A 1 107 ? -11.539 13.079 18.515 1.00 97.56 107 SER A CA 1
ATOM 865 C C . SER A 1 107 ? -10.829 13.025 17.159 1.00 97.56 107 SER A C 1
ATOM 867 O O . SER A 1 107 ? -10.394 11.963 16.705 1.00 97.56 107 SER A O 1
ATOM 869 N N . GLU A 1 108 ? -10.654 14.184 16.527 1.00 97.31 108 GLU A N 1
ATOM 870 C CA . GLU A 1 108 ? -9.887 14.300 15.281 1.00 97.31 108 GLU A CA 1
ATOM 871 C C . GLU A 1 108 ? -8.470 13.728 15.435 1.00 97.31 108 GLU A C 1
ATOM 873 O O . GLU A 1 108 ? -7.996 12.991 14.575 1.00 97.31 108 GLU A O 1
ATOM 878 N N . GLN A 1 109 ? -7.822 13.988 16.574 1.00 97.75 109 GLN A N 1
ATOM 879 C CA . GLN A 1 109 ? -6.485 13.475 16.860 1.00 97.75 109 GLN A CA 1
ATOM 880 C C . GLN A 1 109 ? -6.445 11.940 16.899 1.00 97.75 109 GLN A C 1
ATOM 882 O O . GLN A 1 109 ? -5.519 11.344 16.347 1.00 97.75 109 GLN A O 1
ATOM 887 N N . LEU A 1 110 ? -7.444 11.294 17.510 1.00 95.88 110 LEU A N 1
ATOM 888 C CA . LEU A 1 110 ? -7.532 9.832 17.544 1.00 95.88 110 LEU A CA 1
ATOM 889 C C . LEU A 1 110 ? -7.828 9.252 16.160 1.00 95.88 110 LEU A C 1
ATOM 891 O O . LEU A 1 110 ? -7.196 8.273 15.773 1.00 95.88 110 LEU A O 1
ATOM 895 N N . ASN A 1 111 ? -8.725 9.875 15.393 1.00 97.38 111 ASN A N 1
ATOM 896 C CA . ASN A 1 111 ? -9.005 9.463 14.016 1.00 97.38 111 ASN A CA 1
ATOM 897 C C . ASN A 1 111 ? -7.767 9.603 13.120 1.00 97.38 111 ASN A C 1
ATOM 899 O O . ASN A 1 111 ? -7.454 8.695 12.354 1.00 97.38 111 ASN A O 1
ATOM 903 N N . ARG A 1 112 ? -7.001 10.687 13.270 1.00 96.88 112 ARG A N 1
ATOM 904 C CA . ARG A 1 112 ? -5.729 10.869 12.562 1.00 96.88 112 ARG A CA 1
ATOM 905 C C . ARG A 1 112 ? -4.692 9.822 12.972 1.00 96.88 112 ARG A C 1
ATOM 907 O O . ARG A 1 112 ? -3.983 9.301 12.117 1.00 96.88 112 ARG A O 1
ATOM 914 N N . GLY A 1 113 ? -4.595 9.503 14.262 1.00 96.25 113 GLY A N 1
ATOM 915 C CA . GLY A 1 113 ? -3.730 8.428 14.751 1.00 96.25 113 GLY A CA 1
ATOM 916 C C . GLY A 1 113 ? -4.109 7.077 14.143 1.00 96.25 113 GLY A C 1
ATOM 917 O O . GLY A 1 113 ? -3.251 6.392 13.593 1.00 96.25 113 GLY A O 1
ATOM 918 N N . ALA A 1 114 ? -5.398 6.736 14.159 1.00 96.19 114 ALA A N 1
ATOM 919 C CA . ALA A 1 114 ? -5.915 5.515 13.552 1.00 96.19 114 ALA A CA 1
ATOM 920 C C . ALA A 1 114 ? -5.606 5.450 12.047 1.00 96.19 114 ALA A C 1
ATOM 922 O O . ALA A 1 114 ? -5.087 4.436 11.590 1.00 96.19 114 ALA A O 1
ATOM 923 N N . TYR A 1 115 ? -5.814 6.542 11.306 1.00 97.50 115 TYR A N 1
ATOM 924 C CA . TYR A 1 115 ? -5.460 6.639 9.887 1.00 97.50 115 TYR A CA 1
ATOM 925 C C . TYR A 1 115 ? -3.986 6.305 9.616 1.00 97.50 115 TYR A C 1
ATOM 927 O O . TYR A 1 115 ? -3.676 5.517 8.724 1.00 97.50 115 TYR A O 1
ATOM 935 N N . LEU A 1 116 ? -3.068 6.867 10.408 1.00 96.75 116 LEU A N 1
ATOM 936 C CA . LEU A 1 116 ? -1.633 6.631 10.240 1.00 96.75 116 LEU A CA 1
ATOM 937 C C . LEU A 1 116 ? -1.236 5.200 10.610 1.00 96.75 116 LEU A C 1
ATOM 939 O O . LEU A 1 116 ? -0.473 4.5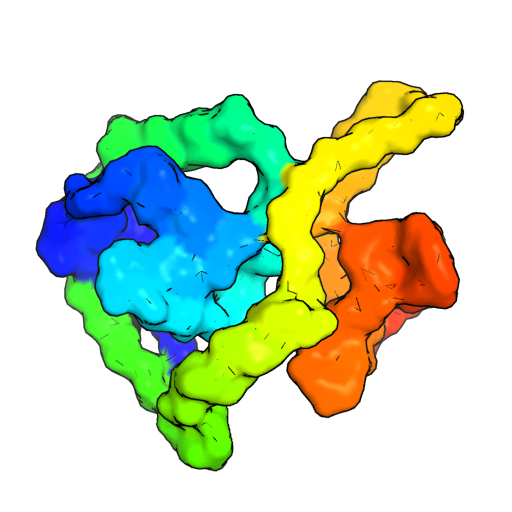76 9.880 1.00 96.75 116 LEU A O 1
ATOM 943 N N . VAL A 1 117 ? -1.759 4.676 11.720 1.00 96.25 117 VAL A N 1
ATOM 944 C CA . VAL A 1 117 ? -1.407 3.345 12.237 1.00 96.25 117 VAL A CA 1
ATOM 945 C C . VAL A 1 117 ? -1.967 2.229 11.347 1.00 96.25 117 VAL A C 1
ATOM 947 O O . VAL A 1 117 ? -1.263 1.257 11.072 1.00 96.25 117 VAL A O 1
ATOM 950 N N . GLN A 1 118 ? -3.208 2.379 10.873 1.00 95.31 118 GLN A N 1
ATOM 951 C CA . GLN A 1 118 ? -3.888 1.408 10.003 1.00 95.31 118 GLN A CA 1
ATOM 952 C C . GLN A 1 118 ? -3.446 1.525 8.537 1.00 95.31 118 GLN A C 1
ATOM 954 O O . GLN A 1 118 ? -3.501 0.545 7.799 1.00 95.31 118 GLN A O 1
ATOM 959 N N . GLY A 1 119 ? -3.039 2.726 8.114 1.00 95.56 119 GLY A N 1
ATOM 960 C CA . GLY A 1 119 ? -2.645 3.044 6.745 1.00 95.56 119 GLY A CA 1
ATOM 961 C C . GLY A 1 119 ? -1.136 3.006 6.524 1.00 95.56 119 GLY A C 1
ATOM 962 O O . GLY A 1 119 ? -0.506 1.954 6.586 1.00 95.56 119 GLY A O 1
ATOM 963 N N . LEU A 1 120 ? -0.546 4.171 6.238 1.00 93.44 120 LEU A N 1
ATOM 964 C CA . LEU A 1 120 ? 0.856 4.314 5.817 1.00 93.44 120 LEU A CA 1
ATOM 965 C C . LEU A 1 120 ? 1.886 3.782 6.824 1.00 93.44 120 LEU A C 1
ATOM 967 O O . LEU A 1 120 ? 2.939 3.304 6.414 1.00 93.44 120 LEU A O 1
ATOM 9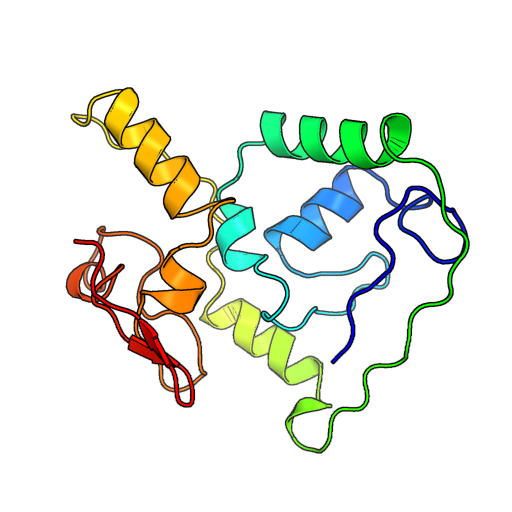71 N N . GLY A 1 121 ? 1.594 3.856 8.124 1.00 95.06 121 GLY A N 1
ATOM 972 C CA . GLY A 1 121 ? 2.452 3.304 9.171 1.00 95.06 121 GLY A CA 1
ATOM 973 C C . GLY A 1 121 ? 2.388 1.780 9.273 1.00 95.06 121 GLY A C 1
ATOM 974 O O . GLY A 1 121 ? 3.256 1.195 9.917 1.00 95.06 121 GLY A O 1
ATOM 975 N N . HIS A 1 122 ? 1.369 1.156 8.666 1.00 94.62 122 HIS A N 1
ATOM 976 C CA . HIS A 1 122 ? 1.158 -0.289 8.552 1.00 94.62 122 HIS A CA 1
ATOM 977 C C . HIS A 1 122 ? 1.476 -1.076 9.840 1.00 94.62 122 HIS A C 1
ATOM 979 O O . HIS A 1 122 ? 2.021 -2.179 9.805 1.00 94.62 122 HIS A O 1
ATOM 985 N N . CYS A 1 123 ? 1.178 -0.519 11.018 1.00 94.50 123 CYS A N 1
ATOM 986 C CA . CYS A 1 123 ? 1.707 -1.050 12.279 1.00 94.50 123 CYS A CA 1
ATOM 987 C C . CYS A 1 123 ? 1.210 -2.483 12.543 1.00 94.50 123 CYS A C 1
ATOM 989 O O . CYS A 1 123 ? 1.928 -3.303 13.121 1.00 94.50 123 CYS A O 1
ATOM 991 N N . GLY A 1 124 ? 0.009 -2.801 12.047 1.00 92.94 124 GLY A N 1
ATOM 992 C CA . GLY A 1 124 ? -0.565 -4.144 12.062 1.00 92.94 124 GLY A CA 1
ATOM 993 C C . GLY A 1 124 ? 0.304 -5.202 11.375 1.00 92.94 124 GLY A C 1
ATOM 994 O O . GLY A 1 124 ? 0.378 -6.323 11.875 1.00 92.94 124 GLY A O 1
ATOM 995 N N . SER A 1 125 ? 1.078 -4.838 10.346 1.00 91.25 125 SER A N 1
ATOM 996 C CA . SER A 1 125 ? 1.955 -5.768 9.624 1.00 91.25 125 SER A CA 1
ATOM 997 C C . SER A 1 125 ? 2.929 -6.507 10.543 1.00 91.25 125 SER A C 1
ATOM 999 O O . SER A 1 125 ? 3.273 -7.659 10.280 1.00 91.25 125 SER A O 1
ATOM 1001 N N . CYS A 1 126 ? 3.357 -5.868 11.631 1.00 91.31 126 CYS A N 1
ATOM 1002 C CA . CYS A 1 126 ? 4.225 -6.490 12.625 1.00 91.31 126 CYS A CA 1
ATOM 1003 C C . CYS A 1 126 ? 3.471 -6.837 13.914 1.00 91.31 126 CYS A C 1
ATOM 1005 O O . CYS A 1 126 ? 3.755 -7.855 14.535 1.00 91.31 126 CYS A O 1
ATOM 1007 N N . HIS A 1 127 ? 2.515 -6.001 14.327 1.00 94.38 127 HIS A N 1
ATOM 1008 C CA . HIS A 1 127 ? 1.909 -6.070 15.659 1.00 94.38 127 HIS A CA 1
ATOM 1009 C C . HIS A 1 127 ? 0.543 -6.769 15.706 1.00 94.38 127 HIS A C 1
ATOM 1011 O O . HIS A 1 127 ? -0.019 -6.917 16.791 1.00 94.38 127 HIS A O 1
ATOM 1017 N N . THR A 1 128 ? -0.002 -7.218 14.578 1.00 94.44 128 THR A N 1
ATOM 1018 C CA . THR A 1 128 ? -1.246 -7.994 14.526 1.00 94.44 128 THR A CA 1
ATOM 1019 C C . THR A 1 128 ? -0.943 -9.465 14.214 1.00 94.44 128 THR A C 1
ATOM 1021 O O . THR A 1 128 ? -0.235 -9.749 13.246 1.00 94.44 128 THR A O 1
ATOM 1024 N N . PRO A 1 129 ? -1.527 -10.420 14.965 1.00 93.81 129 PRO A N 1
ATOM 1025 C CA . PRO A 1 129 ? -1.378 -11.839 14.690 1.00 93.81 129 PRO A CA 1
ATOM 1026 C C . PRO A 1 129 ? -1.768 -12.259 13.276 1.00 93.81 129 PRO A C 1
ATOM 1028 O O . PRO A 1 129 ? -2.717 -11.718 12.692 1.00 93.81 129 PRO A O 1
ATOM 1031 N N . ARG A 1 130 ? -1.087 -13.285 12.760 1.00 92.38 130 ARG A N 1
ATOM 1032 C CA . ARG A 1 130 ? -1.339 -13.818 11.414 1.00 92.38 130 ARG A CA 1
ATOM 1033 C C . ARG A 1 130 ? -2.374 -14.946 11.419 1.00 92.38 130 ARG A C 1
ATOM 1035 O O . ARG A 1 130 ? -2.498 -15.722 12.366 1.00 92.38 130 ARG A O 1
ATOM 1042 N N . GLY A 1 131 ? -3.188 -14.996 10.368 1.00 91.38 131 GLY A N 1
ATOM 1043 C CA . GLY A 1 131 ? -4.155 -16.060 10.116 1.00 91.38 131 GLY A CA 1
ATOM 1044 C C . GLY A 1 131 ? -3.536 -17.258 9.396 1.00 91.38 131 GLY A C 1
ATOM 1045 O O . GLY A 1 131 ? -2.347 -17.282 9.089 1.00 91.38 131 GLY A O 1
ATOM 1046 N N . ILE A 1 132 ? -4.369 -18.252 9.079 1.00 89.81 132 ILE A N 1
ATOM 1047 C CA . ILE A 1 132 ? -3.937 -19.497 8.414 1.00 89.81 132 ILE A CA 1
ATOM 1048 C C . ILE A 1 132 ? -3.323 -19.280 7.023 1.00 89.81 132 ILE A C 1
ATOM 1050 O O . ILE A 1 132 ? -2.539 -20.106 6.571 1.00 89.81 132 ILE A O 1
ATOM 1054 N N . ALA A 1 133 ? -3.673 -18.182 6.350 1.00 89.31 133 ALA A N 1
ATOM 1055 C CA . ALA A 1 133 ? -3.147 -17.802 5.043 1.00 89.31 133 ALA A CA 1
ATOM 1056 C C . ALA A 1 133 ? -2.162 -16.626 5.159 1.00 89.31 133 ALA A C 1
ATOM 1058 O O . ALA A 1 133 ? -1.967 -15.877 4.203 1.00 89.31 133 ALA A O 1
ATOM 1059 N N . PHE A 1 134 ? -1.571 -16.441 6.345 1.00 87.81 134 PHE A N 1
ATOM 1060 C CA . PHE A 1 134 ? -0.592 -15.399 6.660 1.00 87.81 134 PHE A CA 1
ATOM 1061 C C . PHE A 1 134 ? -1.104 -13.945 6.543 1.00 87.81 134 PHE A C 1
ATOM 1063 O O . PHE A 1 134 ? -0.338 -12.983 6.616 1.00 87.81 134 PHE A O 1
ATOM 1070 N N . GLN A 1 135 ? -2.418 -13.757 6.415 1.00 91.75 135 GLN A N 1
ATOM 1071 C CA . GLN A 1 135 ? -3.068 -12.449 6.471 1.00 91.75 135 GLN A CA 1
ATOM 1072 C C . GLN A 1 135 ? -3.086 -11.885 7.895 1.00 91.75 135 GLN A C 1
ATOM 1074 O O . GLN A 1 135 ? -3.111 -12.647 8.861 1.00 91.75 135 GLN A O 1
ATOM 1079 N N . GLU A 1 136 ? -3.126 -10.564 8.045 1.00 92.56 136 GLU A N 1
ATOM 1080 C CA . GLU A 1 136 ? -3.418 -9.938 9.340 1.00 92.56 136 GLU A CA 1
ATOM 1081 C C . GLU A 1 136 ? -4.829 -10.327 9.789 1.00 92.56 136 GLU A C 1
ATOM 1083 O O . GLU A 1 136 ? -5.787 -10.254 9.019 1.00 92.56 136 GLU A O 1
ATOM 1088 N N . LYS A 1 137 ? -4.991 -10.748 11.047 1.00 93.50 137 LYS A N 1
ATOM 1089 C CA . LYS A 1 137 ? -6.318 -11.123 11.560 1.00 93.50 137 LYS A CA 1
ATOM 1090 C C . LYS A 1 137 ? -7.259 -9.931 11.740 1.00 93.50 137 LYS A C 1
ATOM 1092 O O . LYS A 1 137 ? -8.465 -10.147 11.850 1.00 93.50 137 LYS A O 1
ATOM 1097 N N . ALA A 1 138 ? -6.726 -8.712 11.813 1.00 93.75 138 ALA A N 1
ATOM 1098 C CA . ALA A 1 138 ? -7.497 -7.485 11.960 1.00 93.75 138 ALA A CA 1
ATOM 1099 C C . ALA A 1 138 ? -6.715 -6.267 11.449 1.00 93.75 138 ALA A C 1
ATOM 1101 O O . ALA A 1 138 ? -5.574 -6.057 11.847 1.00 93.75 138 ALA A O 1
ATOM 1102 N N . MET A 1 139 ? -7.362 -5.435 10.634 1.00 92.25 139 MET A N 1
ATOM 1103 C CA . MET A 1 139 ? -6.791 -4.175 10.130 1.00 92.25 139 MET A CA 1
ATOM 1104 C C . MET A 1 139 ? -7.178 -2.958 10.988 1.00 92.25 139 MET A C 1
ATOM 1106 O O . MET A 1 139 ? -6.656 -1.867 10.786 1.00 92.25 139 MET A O 1
ATOM 1110 N N . SER A 1 140 ? -8.111 -3.129 11.928 1.00 93.12 140 SER A N 1
ATOM 1111 C CA . SER A 1 140 ? -8.550 -2.111 12.885 1.00 93.12 140 SER A CA 1
ATOM 1112 C C . SER A 1 140 ? -9.074 -2.765 14.165 1.00 93.12 140 SER A C 1
ATOM 1114 O O . SER A 1 140 ? -9.288 -3.978 14.220 1.00 93.12 140 SER A O 1
ATOM 1116 N N . ASP A 1 141 ? -9.308 -1.952 15.191 1.00 91.62 141 ASP A N 1
ATOM 1117 C CA . ASP A 1 141 ? -9.935 -2.331 16.459 1.00 91.62 141 ASP A CA 1
ATOM 1118 C C . ASP A 1 141 ? -11.453 -2.577 16.347 1.00 91.62 141 ASP A C 1
ATOM 1120 O O . ASP A 1 141 ? -12.081 -2.996 17.320 1.00 91.62 141 ASP A O 1
ATOM 1124 N N . ALA A 1 142 ? -12.044 -2.369 15.169 1.00 88.88 142 ALA A N 1
ATOM 1125 C CA . ALA A 1 142 ? -13.465 -2.568 14.925 1.00 88.88 142 ALA A CA 1
ATOM 1126 C C . ALA A 1 142 ? -13.838 -4.037 14.634 1.00 88.88 142 ALA A C 1
ATOM 1128 O O . ALA A 1 142 ? -13.032 -4.866 14.199 1.00 88.88 142 ALA A O 1
ATOM 1129 N N . GLY A 1 143 ? -15.121 -4.354 14.830 1.00 88.19 143 GLY A N 1
ATOM 1130 C CA . GLY A 1 143 ? -15.711 -5.645 14.470 1.00 88.19 143 GLY A CA 1
ATOM 1131 C C . GLY A 1 143 ? -15.264 -6.827 15.341 1.00 88.19 143 GLY A C 1
ATOM 1132 O O . GLY A 1 143 ? -14.567 -6.691 16.345 1.00 88.19 143 GLY A O 1
ATOM 1133 N N . SER A 1 144 ? -15.675 -8.036 14.950 1.00 89.62 144 SER A N 1
ATOM 1134 C CA . SER A 1 144 ? -15.449 -9.265 15.734 1.00 89.62 144 SER A CA 1
ATOM 1135 C C . SER A 1 144 ? -13.975 -9.659 15.878 1.00 89.62 144 SER A C 1
ATOM 1137 O O . SER A 1 144 ? -13.610 -10.387 16.806 1.00 89.62 144 SER A O 1
ATOM 1139 N N . SER A 1 145 ? -13.127 -9.193 14.961 1.00 91.69 145 SER A N 1
ATOM 1140 C CA . SER A 1 145 ? -11.691 -9.474 14.958 1.00 91.69 145 SER A CA 1
ATOM 1141 C C . SER A 1 145 ? -10.855 -8.399 15.652 1.00 91.69 145 SER A C 1
ATOM 1143 O O . SER A 1 145 ? -9.673 -8.645 15.886 1.00 91.69 145 SER A O 1
ATOM 1145 N N . GLY A 1 146 ? -11.442 -7.266 16.061 1.00 92.81 146 GLY A N 1
ATOM 1146 C CA . GLY A 1 146 ? -10.719 -6.132 16.651 1.00 92.81 146 GLY A CA 1
ATOM 1147 C C . GLY A 1 146 ? -9.863 -6.491 17.870 1.00 92.81 146 GLY A C 1
ATOM 1148 O O . GLY A 1 146 ? -8.797 -5.924 18.084 1.00 92.81 146 GLY A O 1
ATOM 1149 N N . LYS A 1 147 ? -10.230 -7.545 18.612 1.00 94.31 147 LYS A N 1
ATOM 1150 C CA . LYS A 1 147 ? -9.417 -8.096 19.712 1.00 94.31 147 LYS A CA 1
ATOM 1151 C C . LYS A 1 147 ? -8.029 -8.611 19.299 1.00 94.31 147 LYS A C 1
ATOM 1153 O O . LYS A 1 147 ? -7.224 -8.894 20.184 1.00 94.31 147 LYS A O 1
ATOM 1158 N N . TYR A 1 148 ? -7.764 -8.806 18.010 1.00 95.00 148 TYR A N 1
ATOM 1159 C CA . TYR A 1 148 ? -6.452 -9.201 17.493 1.00 95.00 148 TYR A CA 1
ATOM 1160 C C . TYR A 1 148 ? -5.630 -8.008 17.004 1.00 95.00 148 TYR A C 1
ATOM 1162 O O . TYR A 1 148 ? -4.414 -8.130 16.902 1.00 95.00 148 TYR A O 1
ATOM 1170 N N . TYR A 1 149 ? -6.261 -6.869 16.728 1.00 95.12 149 TYR A N 1
ATOM 1171 C CA . TYR A 1 149 ? -5.568 -5.691 16.228 1.00 95.12 149 TYR A CA 1
ATOM 1172 C C . TYR A 1 149 ? -4.522 -5.214 17.235 1.00 95.12 149 TYR A C 1
ATOM 1174 O O . TYR A 1 149 ? -4.836 -4.996 18.408 1.00 95.12 149 TYR A O 1
ATOM 1182 N N . LEU A 1 150 ? -3.270 -5.114 16.779 1.00 95.25 150 LEU A N 1
ATOM 1183 C CA . LEU A 1 150 ? -2.119 -4.686 17.581 1.00 95.25 150 LEU A CA 1
ATOM 1184 C C . LEU A 1 150 ? -1.916 -5.481 18.886 1.00 95.25 150 LEU A C 1
ATOM 1186 O O . LEU A 1 150 ? -1.352 -4.972 19.857 1.00 95.25 150 LEU A O 1
ATOM 1190 N N . ALA A 1 151 ? -2.374 -6.734 18.932 1.00 95.06 151 ALA A N 1
ATOM 1191 C CA . ALA A 1 151 ? -2.263 -7.590 20.112 1.00 95.06 151 ALA A CA 1
ATOM 1192 C C . ALA A 1 151 ? -0.838 -8.132 20.358 1.00 95.06 151 ALA A C 1
ATOM 1194 O O . ALA A 1 151 ? -0.601 -8.757 21.394 1.00 95.06 151 ALA A O 1
ATOM 1195 N N . GLY A 1 152 ? 0.093 -7.875 19.436 1.00 92.38 152 GLY A N 1
ATOM 1196 C CA . GLY A 1 152 ? 1.432 -8.449 19.392 1.00 92.38 152 GLY A CA 1
ATOM 1197 C C . GLY A 1 152 ? 1.442 -9.807 18.692 1.00 92.38 152 GLY A C 1
ATOM 1198 O O . GLY A 1 152 ? 0.458 -10.543 18.721 1.00 92.38 152 GLY A O 1
ATOM 1199 N N . GLU A 1 153 ? 2.566 -10.146 18.07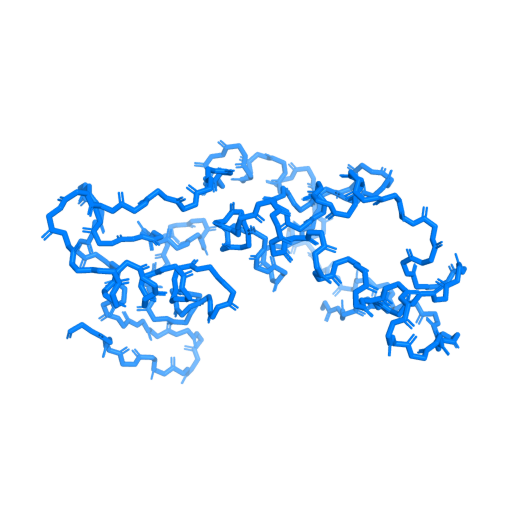4 1.00 87.06 153 GLU A N 1
ATOM 1200 C CA . GLU A 1 153 ? 2.786 -11.412 17.372 1.00 87.06 153 GLU A CA 1
ATOM 1201 C C . GLU A 1 153 ? 4.275 -11.765 17.420 1.00 87.06 153 GLU A C 1
ATOM 1203 O O . GLU A 1 153 ? 5.132 -10.900 17.595 1.00 87.06 153 GLU A O 1
ATOM 1208 N N . THR A 1 154 ? 4.597 -13.045 17.293 1.00 84.50 154 THR A N 1
ATOM 1209 C CA . THR A 1 154 ? 5.943 -13.470 16.925 1.00 84.50 154 THR A CA 1
ATOM 1210 C C . THR A 1 154 ? 5.986 -13.646 15.409 1.00 84.50 154 THR A C 1
ATOM 1212 O O . THR A 1 154 ? 5.371 -14.563 14.869 1.00 84.50 154 THR A O 1
ATOM 1215 N N . VAL A 1 155 ? 6.686 -12.746 14.721 1.00 73.75 155 VAL A N 1
ATOM 1216 C CA . VAL A 1 155 ? 6.922 -12.840 13.277 1.00 73.75 155 VAL A CA 1
ATOM 1217 C C . VAL A 1 155 ? 8.312 -13.432 13.091 1.00 73.75 155 VAL A C 1
ATOM 1219 O O . VAL A 1 155 ? 9.305 -12.791 13.429 1.00 73.75 155 VAL A O 1
ATOM 1222 N N . GLU A 1 156 ? 8.365 -14.668 12.593 1.00 74.62 156 GLU A N 1
ATOM 1223 C CA . GLU A 1 156 ? 9.597 -15.467 12.520 1.00 74.62 156 GLU A CA 1
ATOM 1224 C C . GLU A 1 156 ? 10.260 -15.591 13.906 1.00 74.62 156 GLU A C 1
ATOM 1226 O O . GLU A 1 156 ? 9.636 -16.120 14.824 1.00 74.62 156 GLU A O 1
ATOM 1231 N N . ASP A 1 157 ? 11.480 -15.081 14.082 1.00 80.75 157 ASP A N 1
ATOM 1232 C CA . ASP A 1 157 ? 12.216 -15.105 15.355 1.00 80.75 157 ASP A CA 1
ATOM 1233 C C . ASP A 1 157 ? 12.102 -13.786 16.143 1.00 80.75 157 ASP A C 1
ATOM 1235 O O . ASP A 1 157 ? 12.753 -13.603 17.177 1.00 80.75 157 ASP A O 1
ATOM 1239 N N . TRP A 1 158 ? 11.278 -12.841 15.677 1.00 81.88 158 TRP A N 1
ATOM 1240 C CA . TRP A 1 158 ? 11.126 -11.531 16.302 1.00 81.88 158 TRP A CA 1
ATOM 1241 C C . TRP A 1 158 ? 9.779 -11.373 17.009 1.00 81.88 158 TRP A C 1
ATOM 1243 O O . TRP A 1 158 ? 8.710 -11.596 16.437 1.00 81.88 158 TRP A O 1
ATOM 1253 N N . ARG A 1 159 ? 9.818 -10.936 18.274 1.00 89.75 159 ARG A N 1
ATOM 1254 C CA . ARG A 1 159 ? 8.618 -10.691 19.079 1.00 89.75 159 ARG A CA 1
ATOM 1255 C C . ARG A 1 159 ? 8.167 -9.236 18.967 1.00 89.75 159 ARG A C 1
ATOM 1257 O O . ARG A 1 159 ? 8.726 -8.356 19.621 1.00 89.75 159 ARG A O 1
ATOM 1264 N N . ALA A 1 160 ? 7.082 -9.014 18.237 1.00 90.31 160 ALA A N 1
ATOM 1265 C CA . ALA A 1 160 ? 6.339 -7.766 18.255 1.00 90.31 160 ALA A CA 1
ATOM 1266 C C . ALA A 1 160 ? 5.494 -7.682 19.534 1.00 90.31 160 ALA A C 1
ATOM 1268 O O . ALA A 1 160 ? 4.629 -8.527 19.787 1.00 90.31 160 ALA A O 1
ATOM 1269 N N . ILE A 1 161 ? 5.725 -6.660 20.356 1.00 92.88 161 ILE A N 1
ATOM 1270 C CA . ILE A 1 161 ? 4.896 -6.401 21.543 1.00 92.88 161 ILE A CA 1
ATOM 1271 C C . ILE A 1 161 ? 3.485 -5.949 21.144 1.00 92.88 161 ILE A C 1
ATOM 1273 O O . ILE A 1 161 ? 3.267 -5.488 20.026 1.00 92.88 161 ILE A O 1
ATOM 1277 N N . GLY A 1 162 ? 2.517 -6.048 22.053 1.00 92.81 162 GLY A N 1
ATOM 1278 C CA . GLY A 1 162 ? 1.224 -5.392 21.850 1.00 92.81 162 GLY A CA 1
ATOM 1279 C C . GLY A 1 162 ? 1.368 -3.867 21.903 1.00 92.81 162 GLY A C 1
ATOM 1280 O O . GLY A 1 162 ? 2.144 -3.364 22.712 1.00 92.81 162 GLY A O 1
ATOM 1281 N N . LEU A 1 163 ? 0.630 -3.146 21.053 1.00 90.38 163 LEU A N 1
ATOM 1282 C CA . LEU A 1 163 ? 0.607 -1.669 21.017 1.00 90.38 163 LEU A CA 1
ATOM 1283 C C . LEU A 1 163 ? -0.726 -1.081 21.505 1.00 90.38 163 LEU A C 1
ATOM 1285 O O . LEU A 1 163 ? -1.047 0.067 21.200 1.00 90.38 163 LEU A O 1
ATOM 1289 N N . ARG A 1 164 ? -1.515 -1.889 22.209 1.00 78.88 164 ARG A N 1
ATOM 1290 C CA . ARG A 1 164 ? -2.838 -1.541 22.729 1.00 78.88 164 ARG A CA 1
ATOM 1291 C C . ARG A 1 164 ? -2.830 -1.436 24.246 1.00 78.88 164 ARG A C 1
ATOM 1293 O O . ARG A 1 164 ? -2.093 -2.233 24.871 1.00 78.88 164 ARG A O 1
#

Mean predicted aligned error: 4.05 Å